Protein AF-A0A966WAR8-F1 (afdb_monomer)

Radius of gyration: 15.84 Å; Cα contacts (8 Å, |Δi|>4): 130; chains: 1; bounding box: 46×23×45 Å

Solvent-accessible surface area (backbone atoms only — not comparable to full-atom values): 7192 Å² total; per-residue (Å²): 129,82,62,33,67,70,41,50,62,55,44,50,51,51,51,52,55,52,49,56,50,52,55,50,28,52,52,43,39,53,77,75,60,28,50,90,75,38,48,68,60,43,52,50,50,52,50,48,51,49,40,46,53,52,29,58,65,28,50,70,51,12,76,73,40,61,62,30,10,43,50,26,42,27,45,40,23,47,37,52,50,55,44,42,62,66,27,64,99,35,27,80,79,39,72,45,58,57,74,78,52,55,90,45,45,69,57,28,54,59,36,61,27,66,70,51,50,54,53,51,76,78,44,86,56,85,81,90,72,91,121

Structure (mmCIF, N/CA/C/O backbone):
data_AF-A0A966WAR8-F1
#
_entry.id   AF-A0A966WAR8-F1
#
loop_
_atom_site.group_PDB
_atom_site.id
_atom_site.type_symbol
_atom_site.label_atom_id
_atom_site.label_alt_id
_atom_site.label_comp_id
_atom_site.label_asym_id
_atom_site.label_entity_id
_atom_site.label_seq_id
_atom_site.pdbx_PDB_ins_code
_atom_site.Cartn_x
_atom_site.Cartn_y
_atom_site.Cartn_z
_atom_site.occupancy
_atom_site.B_iso_or_equiv
_atom_site.auth_seq_id
_atom_site.auth_comp_id
_atom_site.auth_asym_id
_atom_site.auth_atom_id
_atom_site.pdbx_PDB_model_num
ATOM 1 N N . MET A 1 1 ? 6.442 -5.092 -22.777 1.00 53.28 1 MET A N 1
ATOM 2 C CA . MET A 1 1 ? 6.604 -4.868 -21.326 1.00 53.28 1 MET A CA 1
ATOM 3 C C . MET A 1 1 ? 6.046 -3.491 -21.021 1.00 53.28 1 MET A C 1
ATOM 5 O O . MET A 1 1 ? 6.181 -2.630 -21.886 1.00 53.28 1 MET A O 1
ATOM 9 N N . ALA A 1 2 ? 5.357 -3.316 -19.891 1.00 62.03 2 ALA A N 1
ATOM 10 C CA . ALA A 1 2 ? 4.869 -2.006 -19.458 1.00 62.03 2 ALA A CA 1
ATOM 11 C C . ALA A 1 2 ? 6.034 -1.000 -19.402 1.00 62.03 2 ALA A C 1
ATOM 13 O O . ALA A 1 2 ? 7.169 -1.389 -19.116 1.00 62.03 2 ALA A O 1
ATOM 14 N N . ASP A 1 3 ? 5.775 0.260 -19.747 1.00 81.19 3 ASP A N 1
ATOM 15 C CA . ASP A 1 3 ? 6.790 1.314 -19.719 1.00 81.19 3 ASP A CA 1
ATOM 16 C C . ASP A 1 3 ? 6.873 1.865 -18.293 1.00 81.19 3 ASP A C 1
ATOM 18 O O . ASP A 1 3 ? 6.260 2.877 -17.958 1.00 81.19 3 ASP A O 1
ATOM 22 N N . SER A 1 4 ? 7.598 1.150 -17.432 1.00 77.56 4 SER A N 1
ATOM 23 C CA . SER A 1 4 ? 7.645 1.416 -15.992 1.00 77.56 4 SER A CA 1
ATOM 24 C C . SER A 1 4 ? 8.138 2.815 -15.638 1.00 77.56 4 SER A C 1
ATOM 26 O O . SER A 1 4 ? 7.701 3.377 -14.638 1.00 77.56 4 SER A O 1
ATOM 28 N N . ALA A 1 5 ? 8.963 3.430 -16.487 1.00 80.25 5 ALA A N 1
ATOM 29 C CA . ALA A 1 5 ? 9.361 4.825 -16.324 1.00 80.25 5 ALA A CA 1
ATOM 30 C C . ALA A 1 5 ? 8.173 5.794 -16.474 1.00 80.25 5 ALA A C 1
ATOM 32 O O . ALA A 1 5 ? 8.099 6.788 -15.753 1.00 80.25 5 ALA A O 1
ATOM 33 N N . LYS A 1 6 ? 7.222 5.503 -17.373 1.00 87.00 6 LYS A N 1
ATOM 34 C CA . LYS A 1 6 ? 5.973 6.275 -17.509 1.00 87.00 6 LYS A CA 1
ATOM 35 C C . LYS A 1 6 ? 4.972 5.961 -16.401 1.00 87.00 6 LYS A C 1
ATOM 37 O O . LYS A 1 6 ? 4.178 6.826 -16.039 1.00 87.00 6 LYS A O 1
ATOM 42 N N . ASP A 1 7 ? 5.040 4.761 -15.836 1.00 94.81 7 ASP A N 1
ATOM 43 C CA . ASP A 1 7 ? 4.112 4.321 -14.797 1.00 94.81 7 ASP A CA 1
ATOM 44 C C . ASP A 1 7 ? 4.488 4.799 -13.387 1.00 94.81 7 ASP A C 1
ATOM 46 O O . ASP A 1 7 ? 3.676 4.656 -12.476 1.00 94.81 7 ASP A O 1
ATOM 50 N N . LEU A 1 8 ? 5.646 5.445 -13.186 1.00 96.88 8 LEU A N 1
ATOM 51 C CA . LEU A 1 8 ? 6.004 6.064 -11.898 1.00 96.88 8 LEU A CA 1
ATOM 52 C C . LEU A 1 8 ? 4.998 7.136 -11.454 1.00 96.88 8 LEU A C 1
ATOM 54 O O . LEU A 1 8 ? 4.723 7.268 -10.262 1.00 96.88 8 LEU A O 1
ATOM 58 N N . THR A 1 9 ? 4.398 7.873 -12.393 1.00 96.75 9 THR A N 1
ATOM 59 C CA . THR A 1 9 ? 3.309 8.808 -12.071 1.00 96.75 9 THR A CA 1
ATOM 60 C C . THR A 1 9 ? 2.065 8.061 -11.592 1.00 96.75 9 THR A C 1
ATOM 62 O O . THR A 1 9 ? 1.450 8.456 -10.605 1.00 96.75 9 THR A O 1
ATOM 65 N N . THR A 1 10 ? 1.717 6.943 -12.234 1.00 97.62 10 THR A N 1
ATOM 66 C CA . THR A 1 10 ? 0.619 6.076 -11.785 1.00 97.62 10 THR A CA 1
ATOM 67 C C . THR A 1 10 ? 0.911 5.499 -10.401 1.00 97.62 10 THR A C 1
ATOM 69 O O . THR A 1 10 ? 0.043 5.517 -9.536 1.00 97.62 10 THR A O 1
ATOM 72 N N . ALA A 1 11 ? 2.144 5.057 -10.155 1.00 98.38 11 ALA A N 1
ATOM 73 C CA . ALA A 1 11 ? 2.587 4.546 -8.865 1.00 98.38 11 ALA A CA 1
ATOM 74 C C . ALA A 1 11 ? 2.454 5.596 -7.745 1.00 98.38 11 ALA A C 1
ATOM 76 O O . ALA A 1 11 ? 1.971 5.282 -6.656 1.00 98.38 11 ALA A O 1
ATOM 77 N N . ALA A 1 12 ? 2.815 6.854 -8.021 1.00 98.38 12 ALA A N 1
ATOM 78 C CA . ALA A 1 12 ? 2.612 7.963 -7.091 1.00 98.38 12 ALA A CA 1
ATOM 79 C C . ALA A 1 12 ? 1.121 8.181 -6.772 1.00 98.38 12 ALA A C 1
ATOM 81 O O . ALA A 1 12 ? 0.760 8.291 -5.601 1.00 98.38 12 ALA A O 1
ATOM 82 N N . ASN A 1 13 ? 0.247 8.142 -7.784 1.00 98.38 13 ASN A N 1
ATOM 83 C CA . ASN A 1 13 ? -1.203 8.260 -7.586 1.00 98.38 13 ASN A CA 1
ATOM 84 C C . ASN A 1 13 ? -1.768 7.107 -6.734 1.00 98.38 13 ASN A C 1
ATOM 86 O O . ASN A 1 13 ? -2.606 7.335 -5.863 1.00 98.38 13 ASN A O 1
ATOM 90 N N . VAL A 1 14 ? -1.284 5.875 -6.939 1.00 98.81 14 VAL A N 1
ATOM 91 C CA . VAL A 1 14 ? -1.652 4.708 -6.116 1.00 98.81 14 VAL A CA 1
ATOM 92 C C . VAL A 1 14 ? -1.268 4.940 -4.651 1.00 98.81 14 VAL A C 1
ATOM 94 O O . VAL A 1 14 ? -2.080 4.713 -3.754 1.00 98.81 14 VAL A O 1
ATOM 97 N N . ILE A 1 15 ? -0.052 5.434 -4.393 1.00 98.81 15 ILE A N 1
ATOM 98 C CA . ILE A 1 15 ? 0.414 5.772 -3.039 1.00 98.81 15 ILE A CA 1
ATOM 99 C C . ILE A 1 15 ? -0.484 6.840 -2.398 1.00 98.81 15 ILE A C 1
ATOM 101 O O . ILE A 1 15 ? -0.853 6.721 -1.230 1.00 98.81 15 ILE A O 1
ATOM 105 N N . GLU A 1 16 ? -0.857 7.889 -3.128 1.00 98.75 16 G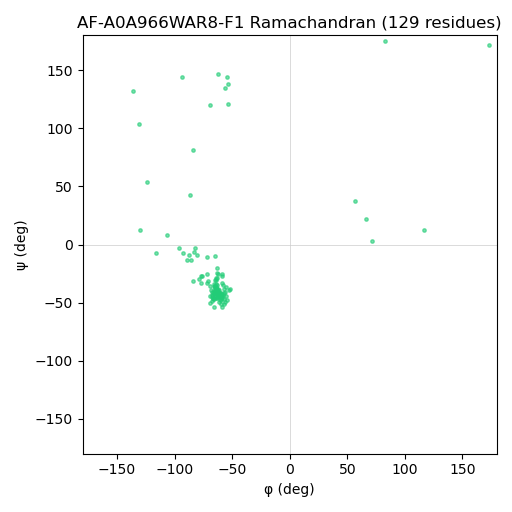LU A N 1
ATOM 106 C CA . GLU A 1 16 ? -1.754 8.927 -2.605 1.00 98.75 16 GLU A CA 1
ATOM 107 C C . GLU A 1 16 ? -3.141 8.369 -2.266 1.00 98.75 16 GLU A C 1
ATOM 109 O O . GLU A 1 16 ? -3.658 8.612 -1.170 1.00 98.75 16 GLU A O 1
ATOM 114 N N . GLY A 1 17 ? -3.707 7.563 -3.167 1.00 98.75 17 GLY A N 1
ATOM 115 C CA . GLY A 1 17 ? -4.994 6.906 -2.975 1.00 98.75 17 GLY A CA 1
ATOM 116 C C . GLY A 1 17 ? -5.005 6.001 -1.745 1.00 98.75 17 GLY A C 1
ATOM 117 O O . GLY A 1 17 ? -5.824 6.197 -0.844 1.00 98.75 17 GLY A O 1
ATOM 118 N N . VAL A 1 18 ? -4.052 5.067 -1.642 1.00 98.81 18 VAL A N 1
ATOM 119 C CA . VAL A 1 18 ? -3.935 4.171 -0.477 1.00 98.81 18 VAL A CA 1
ATOM 120 C C . VAL A 1 18 ? -3.647 4.950 0.808 1.00 98.81 18 VAL A C 1
ATOM 122 O O . VAL A 1 18 ? -4.236 4.656 1.850 1.00 98.81 18 VAL A O 1
ATOM 125 N N . GLY A 1 19 ? -2.813 5.991 0.748 1.00 98.81 19 GLY A N 1
ATOM 126 C CA . GLY A 1 19 ? -2.554 6.872 1.886 1.00 98.81 19 GLY A CA 1
ATOM 127 C C . GLY A 1 19 ? -3.832 7.509 2.435 1.00 98.81 19 GLY A C 1
ATOM 128 O O . GLY A 1 19 ? -4.054 7.519 3.648 1.00 98.81 19 GLY A O 1
ATOM 129 N N . ALA A 1 20 ? -4.735 7.958 1.559 1.00 98.81 20 ALA A N 1
ATOM 130 C CA . ALA A 1 20 ? -6.031 8.486 1.975 1.00 98.81 20 ALA A CA 1
ATOM 131 C C . ALA A 1 20 ? -6.918 7.423 2.653 1.00 98.81 20 ALA A C 1
ATOM 133 O O . ALA A 1 20 ? -7.663 7.756 3.581 1.00 98.81 20 ALA A O 1
ATOM 134 N N . LEU A 1 21 ? -6.847 6.154 2.229 1.00 98.81 21 LEU A N 1
ATOM 135 C CA . LEU A 1 21 ? -7.546 5.039 2.885 1.00 98.81 21 LEU A CA 1
ATOM 136 C C . LEU A 1 21 ? -6.982 4.782 4.294 1.00 98.81 21 LEU A C 1
ATOM 138 O O . LEU A 1 21 ? -7.745 4.701 5.259 1.00 98.81 21 LEU A O 1
ATOM 142 N N . LEU A 1 22 ? -5.654 4.729 4.435 1.00 98.75 22 LEU A N 1
ATOM 143 C CA . LEU A 1 22 ? -4.974 4.491 5.716 1.00 98.75 22 LEU A CA 1
ATOM 144 C C . LEU A 1 22 ? -5.203 5.624 6.725 1.00 98.75 22 LEU A C 1
ATOM 146 O O . LEU A 1 22 ? -5.407 5.365 7.915 1.00 98.75 22 LEU A O 1
ATOM 150 N N . VAL A 1 23 ? -5.271 6.877 6.266 1.00 98.75 23 VAL A N 1
ATOM 151 C CA . VAL A 1 23 ? -5.665 8.015 7.113 1.00 98.75 23 VAL A CA 1
ATOM 152 C C . VAL A 1 23 ? -7.092 7.841 7.640 1.00 98.75 23 VAL A C 1
ATOM 154 O O . VAL A 1 23 ? -7.343 8.101 8.820 1.00 98.75 23 VAL A O 1
ATOM 157 N N . ARG A 1 24 ? -8.040 7.385 6.808 1.00 98.56 24 ARG A N 1
ATOM 158 C CA . ARG A 1 24 ? -9.413 7.112 7.269 1.00 98.56 24 ARG A CA 1
ATOM 159 C C . ARG A 1 24 ? -9.458 5.969 8.278 1.00 98.56 24 ARG A C 1
ATOM 161 O O . ARG A 1 24 ? -10.080 6.126 9.326 1.00 98.56 24 ARG A O 1
ATOM 168 N N . ALA A 1 25 ? -8.758 4.870 8.013 1.00 98.56 25 ALA A N 1
ATOM 169 C CA . ALA A 1 25 ? -8.700 3.735 8.930 1.00 98.56 25 ALA A CA 1
ATOM 170 C C . ALA A 1 25 ? -8.037 4.098 10.277 1.00 98.56 25 ALA A C 1
ATOM 172 O O . ALA A 1 25 ? -8.489 3.666 11.336 1.00 98.56 25 ALA A O 1
ATOM 173 N N . THR A 1 26 ? -7.037 4.984 10.270 1.00 98.62 26 THR A N 1
ATOM 174 C CA . THR A 1 26 ? -6.424 5.522 11.498 1.00 98.62 26 THR A CA 1
ATOM 175 C C . THR A 1 26 ? -7.414 6.355 12.321 1.00 98.62 26 THR A C 1
ATOM 177 O O . THR A 1 26 ? -7.477 6.217 13.543 1.00 98.62 26 THR A O 1
ATOM 180 N N . LYS A 1 27 ? -8.242 7.187 11.672 1.00 98.44 27 LYS A N 1
ATOM 181 C CA . LYS A 1 27 ? -9.320 7.924 12.360 1.00 98.44 27 LYS A CA 1
ATOM 182 C C . LYS A 1 27 ? -10.343 6.966 12.968 1.00 98.44 27 LYS A C 1
ATOM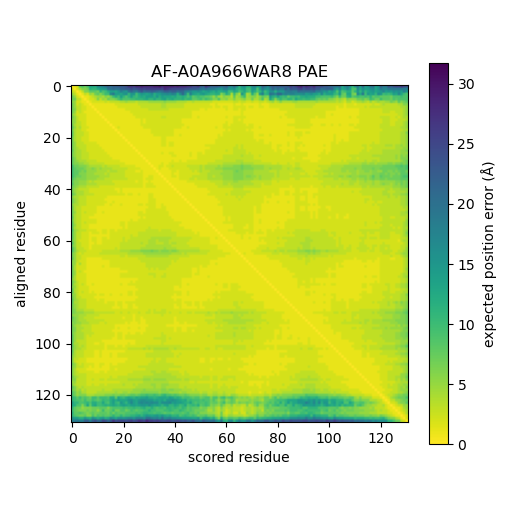 184 O O . LYS A 1 27 ? -10.698 7.112 14.135 1.00 98.44 27 LYS A O 1
ATOM 189 N N . ARG A 1 28 ? -10.736 5.933 12.217 1.00 97.75 28 ARG A N 1
ATOM 190 C CA . ARG A 1 28 ? -11.635 4.877 12.696 1.00 97.75 28 ARG A CA 1
ATOM 191 C C . ARG A 1 28 ? -11.075 4.158 13.927 1.00 97.75 28 ARG A C 1
ATOM 193 O O . ARG A 1 28 ? -11.816 3.937 14.886 1.00 97.75 28 ARG A O 1
ATOM 200 N N . LEU A 1 29 ? -9.779 3.833 13.941 1.00 98.38 29 LEU A N 1
ATOM 201 C CA . LEU A 1 29 ? -9.111 3.256 15.112 1.00 98.38 29 LEU A CA 1
ATOM 202 C C . LEU A 1 29 ? -9.282 4.159 16.343 1.00 98.38 29 LEU A C 1
ATOM 204 O O . LEU A 1 29 ? -9.721 3.681 17.390 1.00 98.38 29 LEU A O 1
ATOM 208 N N . ALA A 1 30 ? -9.002 5.458 16.209 1.00 98.12 30 ALA A N 1
ATOM 209 C CA . ALA A 1 30 ? -9.154 6.417 17.302 1.00 98.12 30 ALA A CA 1
ATOM 210 C C . ALA A 1 30 ? -10.606 6.487 17.816 1.00 98.12 30 ALA A C 1
ATOM 212 O O . ALA A 1 30 ? -10.842 6.362 19.017 1.00 98.12 30 ALA A O 1
ATOM 213 N N . GLU A 1 31 ? -11.586 6.594 16.916 1.00 97.38 31 GLU A N 1
ATOM 214 C CA . GLU A 1 31 ? -13.019 6.651 17.251 1.00 97.38 31 GLU A CA 1
ATOM 215 C C . GLU A 1 31 ? -13.540 5.365 17.911 1.00 97.38 31 GLU A C 1
ATOM 217 O O . GLU A 1 31 ? -14.458 5.397 18.728 1.00 97.38 31 GLU A O 1
ATOM 222 N N . SER A 1 32 ? -12.959 4.214 17.568 1.00 95.94 32 SER A N 1
ATOM 223 C CA . SER A 1 32 ? -13.404 2.903 18.058 1.00 95.94 32 SER A CA 1
ATOM 224 C C . SER A 1 32 ? -12.864 2.531 19.450 1.00 95.94 32 SER A C 1
ATOM 226 O O . SER A 1 32 ? -13.266 1.500 20.013 1.00 95.94 32 SER A O 1
ATOM 228 N N . GLY A 1 33 ? -12.013 3.382 20.032 1.00 96.44 33 GLY A N 1
ATOM 229 C CA . GLY A 1 33 ? -11.440 3.228 21.373 1.00 96.44 33 GLY A CA 1
ATOM 230 C C . GLY A 1 33 ? -9.920 3.071 21.412 1.00 96.44 33 GLY A C 1
ATOM 231 O O . GLY A 1 33 ? -9.397 2.710 22.461 1.00 96.44 33 GLY A O 1
ATOM 232 N N . GLY A 1 34 ? -9.225 3.339 20.303 1.00 97.44 34 GLY A N 1
ATOM 233 C CA . GLY A 1 34 ? -7.769 3.445 20.269 1.00 97.44 34 GLY A CA 1
ATOM 234 C C . GLY A 1 34 ? -7.009 2.114 20.163 1.00 97.44 34 GLY A C 1
ATOM 235 O O . GLY A 1 34 ? -7.610 1.030 20.164 1.00 97.44 34 GLY A O 1
ATOM 236 N N . PRO A 1 35 ? -5.672 2.192 20.032 1.00 97.06 35 PRO A N 1
ATOM 237 C CA . PRO A 1 35 ? -4.804 1.038 19.803 1.00 97.06 35 PRO A CA 1
ATOM 238 C C . PRO A 1 35 ? -4.799 0.032 20.957 1.00 97.06 35 PRO A C 1
ATOM 240 O O . PRO A 1 35 ? -4.645 -1.159 20.713 1.00 97.06 35 PRO A O 1
ATOM 243 N N . GLU A 1 36 ? -5.035 0.463 22.193 1.00 97.19 36 GLU A N 1
ATOM 244 C CA . GLU A 1 36 ? -5.090 -0.414 23.366 1.00 97.19 36 GLU A CA 1
ATOM 245 C C . GLU A 1 36 ? -6.281 -1.375 23.296 1.00 97.19 36 GLU A C 1
ATOM 247 O O . GLU A 1 36 ? -6.183 -2.529 23.709 1.00 97.19 36 GLU A O 1
ATOM 252 N N . LYS A 1 37 ? -7.410 -0.914 22.744 1.00 97.19 37 LYS A N 1
ATOM 253 C CA . LYS A 1 37 ? -8.617 -1.729 22.565 1.00 97.19 37 LYS A CA 1
ATOM 254 C C . LYS A 1 37 ? -8.565 -2.571 21.291 1.00 97.19 37 LYS A C 1
ATOM 256 O O . LYS A 1 37 ? -9.123 -3.665 21.261 1.00 97.19 37 LYS A O 1
ATOM 261 N N . HIS A 1 38 ? -7.901 -2.071 20.249 1.00 97.56 38 HIS A N 1
ATOM 262 C CA . HIS A 1 38 ? -7.850 -2.691 18.921 1.00 97.56 38 HIS A CA 1
ATOM 263 C C . HIS A 1 38 ? -6.411 -2.936 18.461 1.00 97.56 38 HIS A C 1
ATOM 265 O O . HIS A 1 38 ? -6.012 -2.526 17.372 1.00 97.56 38 HIS A O 1
ATOM 271 N N . GLN A 1 39 ? -5.623 -3.625 19.287 1.00 97.44 39 GLN A N 1
ATOM 272 C CA . GLN A 1 39 ? -4.181 -3.793 19.071 1.00 97.44 39 GLN A CA 1
ATOM 273 C C . GLN A 1 39 ? -3.833 -4.440 17.723 1.00 97.44 39 GLN A C 1
ATOM 275 O O . GLN A 1 39 ? -2.875 -4.027 17.074 1.00 97.44 39 GLN A O 1
ATOM 280 N N . VAL A 1 40 ? -4.623 -5.420 17.272 1.00 97.31 40 VAL A N 1
ATOM 281 C CA . VAL A 1 40 ? -4.412 -6.075 15.969 1.00 97.31 40 VAL A CA 1
ATOM 282 C C . VAL A 1 40 ? -4.593 -5.080 14.821 1.00 97.31 40 VAL A C 1
ATOM 284 O O . VAL A 1 40 ? -3.731 -4.998 13.951 1.00 97.31 40 VAL A O 1
ATOM 287 N N . LEU A 1 41 ? -5.663 -4.273 14.848 1.00 98.06 41 LEU A N 1
ATOM 288 C CA . LEU A 1 41 ? -5.895 -3.226 13.847 1.00 98.06 41 LEU A CA 1
ATOM 289 C C . LEU A 1 41 ? -4.777 -2.178 13.880 1.00 98.06 41 LEU A C 1
ATOM 291 O O . LEU A 1 41 ? -4.291 -1.770 12.832 1.00 98.06 41 LEU A O 1
ATOM 295 N N . ALA A 1 42 ? -4.348 -1.760 15.072 1.00 98.44 42 ALA A N 1
ATOM 296 C CA . ALA A 1 42 ? -3.263 -0.796 15.222 1.00 98.44 42 ALA A CA 1
ATOM 297 C C . ALA A 1 42 ? -1.940 -1.310 14.633 1.00 98.44 42 ALA A C 1
ATOM 299 O O . ALA A 1 42 ? -1.244 -0.573 13.937 1.00 98.44 42 ALA A O 1
ATOM 300 N N . TYR A 1 43 ? -1.609 -2.580 14.875 1.00 98.31 43 TYR A N 1
ATOM 301 C CA . TYR A 1 43 ? -0.400 -3.199 14.341 1.00 98.31 43 TYR A CA 1
ATOM 302 C C . TYR A 1 43 ? -0.464 -3.347 12.821 1.00 98.31 43 TYR A C 1
ATOM 304 O O . TYR A 1 43 ? 0.504 -3.024 12.132 1.00 98.31 43 TYR A O 1
ATOM 312 N N . ASP A 1 44 ? -1.609 -3.774 12.290 1.00 98.44 44 ASP A N 1
ATOM 313 C CA . ASP A 1 44 ? -1.807 -3.868 10.849 1.00 98.44 44 ASP A CA 1
ATOM 314 C C . ASP A 1 44 ? -1.733 -2.492 10.170 1.00 98.44 44 ASP A C 1
ATOM 316 O O . A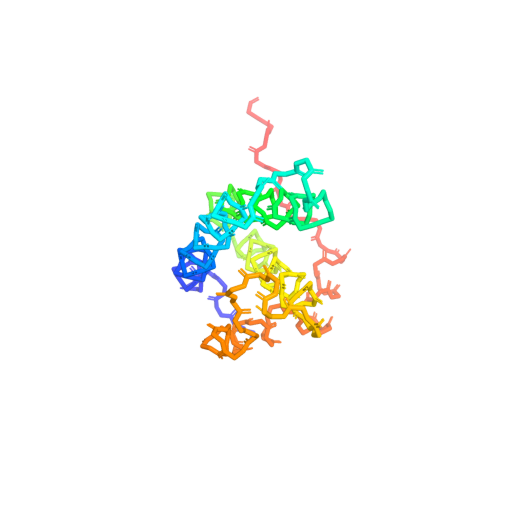SP A 1 44 ? -1.074 -2.359 9.142 1.00 98.44 44 ASP A O 1
ATOM 320 N N . LEU A 1 45 ? -2.330 -1.452 10.765 1.00 98.50 45 LEU A N 1
ATOM 321 C CA . LEU A 1 45 ? -2.225 -0.073 10.277 1.00 98.50 45 LEU A CA 1
ATOM 322 C C . LEU A 1 45 ? -0.781 0.417 10.251 1.00 98.50 45 LEU A C 1
ATOM 324 O O . LEU A 1 45 ? -0.370 1.053 9.280 1.00 98.50 45 LEU A O 1
ATOM 328 N N . ALA A 1 46 ? -0.006 0.109 11.292 1.00 98.56 46 ALA A N 1
ATOM 329 C CA . ALA A 1 46 ? 1.411 0.445 11.337 1.00 98.56 46 ALA A CA 1
ATOM 330 C C . ALA A 1 46 ? 2.190 -0.257 10.211 1.00 98.56 46 ALA A C 1
ATOM 332 O O . ALA A 1 46 ? 3.000 0.386 9.549 1.00 98.56 46 ALA A O 1
ATOM 333 N N . HIS A 1 47 ? 1.905 -1.536 9.940 1.00 98.50 47 HIS A N 1
ATOM 334 C CA . HIS A 1 47 ? 2.559 -2.290 8.864 1.00 98.50 47 HIS A CA 1
ATOM 335 C C . HIS A 1 47 ? 2.186 -1.769 7.479 1.00 98.50 47 HIS A C 1
ATOM 337 O O . HIS A 1 47 ? 3.076 -1.497 6.677 1.00 98.50 47 HIS A O 1
ATOM 343 N N . SER A 1 48 ? 0.897 -1.566 7.206 1.00 98.62 48 SER A N 1
ATOM 344 C CA . SER A 1 48 ? 0.455 -1.035 5.914 1.00 98.62 48 SER A CA 1
ATOM 345 C C . SER A 1 48 ? 0.961 0.391 5.680 1.00 98.62 48 SER A C 1
ATOM 347 O O . SER A 1 48 ? 1.368 0.718 4.569 1.00 98.62 48 SER A O 1
ATOM 349 N N . SER A 1 49 ? 1.026 1.225 6.724 1.00 98.69 49 SER A N 1
ATOM 350 C CA . SER A 1 49 ? 1.612 2.570 6.623 1.00 98.69 49 SER A CA 1
ATOM 351 C C . SER A 1 49 ? 3.126 2.524 6.399 1.00 98.69 49 SER A C 1
ATOM 353 O O . SER A 1 49 ? 3.651 3.294 5.602 1.00 98.69 49 SER A O 1
ATOM 355 N N . ALA A 1 50 ? 3.843 1.600 7.042 1.00 98.62 50 ALA A N 1
ATOM 356 C CA . ALA A 1 50 ? 5.272 1.414 6.799 1.00 98.62 50 ALA A CA 1
ATOM 357 C C . ALA A 1 50 ? 5.554 0.922 5.368 1.00 98.62 50 ALA A C 1
ATOM 359 O O . ALA A 1 50 ? 6.483 1.411 4.722 1.00 98.62 50 ALA A O 1
ATOM 360 N N . ALA A 1 51 ? 4.739 0.001 4.847 1.00 98.44 51 ALA A N 1
ATOM 361 C CA . ALA A 1 51 ? 4.820 -0.443 3.458 1.00 98.44 51 ALA A CA 1
ATOM 362 C C . ALA A 1 51 ? 4.545 0.711 2.477 1.00 98.44 51 ALA A C 1
ATOM 364 O O . ALA A 1 51 ? 5.290 0.875 1.510 1.00 98.44 51 ALA A O 1
ATOM 365 N N . LEU A 1 52 ? 3.539 1.553 2.756 1.00 98.75 52 LEU A N 1
ATOM 366 C CA . LEU A 1 52 ? 3.232 2.758 1.976 1.00 98.75 52 LEU A CA 1
ATOM 367 C C . LEU A 1 52 ? 4.433 3.707 1.893 1.00 98.75 52 LEU A C 1
ATOM 369 O O . LEU A 1 52 ? 4.823 4.117 0.802 1.00 98.75 52 LEU A O 1
ATOM 373 N N . GLU A 1 53 ? 5.031 4.044 3.034 1.00 98.44 53 GLU A N 1
ATOM 374 C CA . GLU A 1 53 ? 6.152 4.988 3.074 1.00 98.44 53 GLU A CA 1
ATOM 375 C C . GLU A 1 53 ? 7.435 4.391 2.480 1.00 98.44 53 GLU A C 1
ATOM 377 O O . GLU A 1 53 ? 8.204 5.095 1.823 1.00 98.44 53 GLU A O 1
ATOM 382 N N . THR A 1 54 ? 7.626 3.074 2.599 1.00 97.50 54 THR A N 1
ATOM 383 C CA . THR A 1 54 ? 8.698 2.362 1.887 1.00 97.50 54 THR A CA 1
ATOM 384 C C . THR A 1 54 ? 8.513 2.489 0.374 1.00 97.50 54 THR A C 1
ATOM 386 O O . THR A 1 54 ? 9.439 2.907 -0.322 1.00 97.50 54 THR A O 1
ATOM 389 N N . ALA A 1 55 ? 7.310 2.210 -0.137 1.00 97.88 55 ALA A N 1
ATOM 390 C CA . ALA A 1 55 ? 6.987 2.351 -1.555 1.00 97.88 55 ALA A CA 1
ATOM 391 C C . ALA A 1 55 ? 7.158 3.800 -2.044 1.00 97.88 55 ALA A C 1
ATOM 393 O O . ALA A 1 55 ? 7.741 4.027 -3.104 1.00 97.88 55 ALA A O 1
ATOM 394 N N . ARG A 1 56 ? 6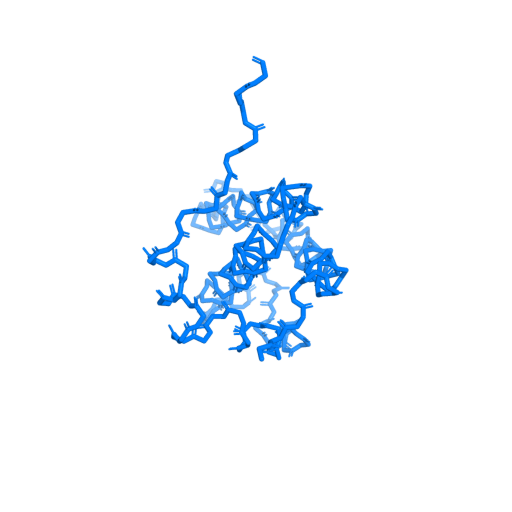.736 4.789 -1.243 1.00 98.06 56 ARG A N 1
ATOM 395 C CA . ARG A 1 56 ? 6.939 6.218 -1.526 1.00 98.06 56 ARG A CA 1
ATOM 396 C C . ARG A 1 56 ? 8.418 6.567 -1.672 1.00 98.06 56 ARG A C 1
ATOM 398 O O . ARG A 1 56 ? 8.788 7.238 -2.631 1.00 98.06 56 ARG A O 1
ATOM 405 N N . SER A 1 57 ? 9.262 6.088 -0.758 1.00 96.25 57 SER A N 1
ATOM 406 C CA . SER A 1 57 ? 10.707 6.357 -0.781 1.00 96.25 57 SER A CA 1
ATOM 407 C C . SER A 1 57 ? 11.416 5.790 -2.020 1.00 96.25 57 SER A C 1
ATOM 409 O O . SER A 1 57 ? 12.448 6.310 -2.440 1.00 96.25 57 SER A O 1
ATOM 411 N N . LEU A 1 58 ? 10.847 4.751 -2.642 1.00 96.06 58 LEU A N 1
ATOM 412 C CA . LEU A 1 58 ? 11.403 4.116 -3.836 1.00 96.06 58 LEU A CA 1
ATOM 413 C C . LEU A 1 58 ? 11.091 4.867 -5.134 1.00 96.06 58 LEU A C 1
ATOM 415 O O . LEU A 1 58 ? 11.682 4.529 -6.156 1.00 96.06 58 LEU A O 1
ATOM 419 N N . LEU A 1 59 ? 10.221 5.882 -5.136 1.00 96.88 59 LEU A N 1
ATOM 420 C CA . LEU A 1 59 ? 9.925 6.646 -6.356 1.00 96.88 59 LEU A CA 1
ATOM 421 C C . LEU A 1 59 ? 11.167 7.384 -6.881 1.00 96.88 59 LEU A C 1
ATOM 423 O O . LEU A 1 59 ? 11.464 7.313 -8.074 1.00 96.88 59 LEU A O 1
ATOM 427 N N . ASP A 1 60 ? 11.943 8.002 -5.987 1.00 95.38 60 ASP A N 1
ATOM 428 C CA . ASP A 1 60 ? 13.194 8.687 -6.342 1.00 95.38 60 ASP A CA 1
ATOM 429 C C . ASP A 1 60 ? 14.257 7.709 -6.853 1.00 95.38 60 ASP A C 1
ATOM 431 O O . ASP A 1 60 ? 15.054 8.037 -7.732 1.00 95.38 60 ASP A O 1
ATOM 435 N N . TYR A 1 61 ? 14.271 6.489 -6.310 1.00 94.94 61 TYR A N 1
ATOM 436 C CA . TYR A 1 61 ? 15.100 5.404 -6.827 1.00 94.94 61 TYR A CA 1
ATOM 437 C C . TYR A 1 61 ? 14.637 4.986 -8.225 1.00 94.94 61 TYR A C 1
ATOM 439 O O . TYR A 1 61 ? 15.453 4.895 -9.140 1.00 94.94 61 TYR A O 1
ATOM 447 N N . GLY A 1 62 ? 13.327 4.812 -8.407 1.00 95.69 62 GLY A N 1
ATOM 448 C CA . GLY A 1 62 ? 12.711 4.434 -9.672 1.00 95.69 62 GLY A CA 1
ATOM 449 C C . GLY A 1 62 ? 13.009 5.406 -10.808 1.00 95.69 62 GLY A C 1
ATOM 450 O O . GLY A 1 62 ? 13.237 4.981 -11.937 1.00 95.69 62 GLY A O 1
ATOM 451 N N . ALA A 1 63 ? 13.111 6.701 -10.511 1.00 95.12 63 ALA A N 1
ATOM 452 C CA . ALA A 1 63 ? 13.458 7.728 -11.492 1.00 95.12 63 ALA A CA 1
ATOM 453 C C . ALA A 1 63 ? 14.885 7.598 -12.073 1.00 95.12 63 ALA A C 1
ATOM 455 O O . ALA A 1 63 ? 15.217 8.295 -13.032 1.00 95.12 63 ALA A O 1
ATOM 456 N N . LYS A 1 64 ? 15.739 6.722 -11.520 1.00 94.00 64 LYS A N 1
ATOM 457 C CA . LYS A 1 64 ? 17.141 6.564 -11.943 1.00 94.00 64 LYS A CA 1
ATOM 458 C C . LYS A 1 64 ? 17.343 5.601 -13.117 1.00 94.00 64 LYS A C 1
ATOM 460 O O . LYS A 1 64 ? 18.416 5.626 -13.718 1.00 94.00 64 LYS A O 1
ATOM 465 N N . GLY A 1 65 ? 16.344 4.794 -13.479 1.00 93.69 65 GLY A N 1
ATOM 466 C CA . GLY A 1 65 ? 16.457 3.860 -14.600 1.00 93.69 65 GLY A CA 1
ATOM 467 C C . GLY A 1 65 ? 15.265 2.914 -14.747 1.00 93.69 65 GLY A C 1
ATOM 468 O O . GLY A 1 65 ? 14.365 2.877 -13.916 1.00 93.69 65 GLY A O 1
ATOM 469 N N . GLY A 1 66 ? 15.228 2.152 -15.844 1.00 93.00 66 GLY A N 1
ATOM 470 C CA . GLY A 1 66 ? 14.086 1.283 -16.158 1.00 93.00 66 GLY A CA 1
ATOM 471 C C . GLY A 1 66 ? 13.939 0.076 -15.223 1.00 93.00 66 GLY A C 1
ATOM 472 O O . GLY A 1 66 ? 12.820 -0.310 -14.881 1.00 93.00 66 GLY A O 1
ATOM 473 N N . VAL A 1 67 ? 15.051 -0.517 -14.772 1.00 93.56 67 VAL A N 1
ATOM 474 C CA . VAL A 1 67 ? 15.010 -1.624 -13.797 1.00 93.56 67 VAL A CA 1
ATOM 475 C C . VAL A 1 67 ? 14.550 -1.092 -12.445 1.00 93.56 67 VAL A C 1
ATOM 477 O O . VAL A 1 67 ? 13.659 -1.666 -11.828 1.00 93.56 67 VAL A O 1
ATOM 480 N N . GLU A 1 68 ? 15.093 0.046 -12.026 1.00 95.19 68 GLU A N 1
ATOM 481 C CA . GLU A 1 68 ? 14.732 0.744 -10.800 1.00 95.19 68 GLU A CA 1
ATOM 482 C C . GLU A 1 68 ? 13.252 1.136 -10.798 1.00 95.19 68 GLU A C 1
ATOM 484 O O . GLU A 1 68 ? 12.561 0.902 -9.807 1.00 95.19 68 GLU A O 1
ATOM 489 N N . ALA A 1 69 ? 12.735 1.664 -11.913 1.00 96.75 69 ALA A N 1
ATOM 490 C CA . ALA A 1 69 ? 11.319 1.990 -12.065 1.00 96.75 69 ALA A CA 1
ATOM 491 C C . ALA A 1 69 ? 10.430 0.748 -11.931 1.00 96.75 69 ALA A C 1
ATOM 493 O O . ALA A 1 69 ? 9.379 0.793 -11.293 1.00 96.75 69 ALA A O 1
ATOM 494 N N . THR A 1 70 ? 10.874 -0.382 -12.486 1.00 96.38 70 THR A N 1
ATOM 495 C CA . THR A 1 70 ? 10.159 -1.662 -12.386 1.00 96.38 70 THR A CA 1
ATOM 496 C C . THR A 1 70 ? 10.155 -2.182 -10.947 1.00 96.38 70 THR A C 1
ATOM 498 O O . THR A 1 70 ? 9.114 -2.630 -10.471 1.00 96.38 70 THR A O 1
ATOM 501 N N . ILE A 1 71 ? 11.278 -2.059 -10.227 1.00 95.75 71 ILE A N 1
ATOM 502 C CA . ILE A 1 71 ? 11.369 -2.368 -8.792 1.00 95.75 71 ILE A CA 1
ATOM 503 C C . ILE A 1 71 ? 10.401 -1.480 -8.004 1.00 95.75 71 ILE A C 1
ATOM 505 O O . ILE A 1 71 ? 9.583 -1.998 -7.250 1.00 95.75 71 ILE A O 1
ATOM 509 N N . ALA A 1 72 ? 10.444 -0.161 -8.204 1.00 97.50 72 ALA A N 1
ATOM 510 C CA . ALA A 1 72 ? 9.569 0.776 -7.504 1.00 97.50 72 ALA A CA 1
ATOM 511 C C . ALA A 1 72 ? 8.082 0.451 -7.736 1.00 97.50 72 ALA A C 1
ATOM 513 O O . ALA A 1 72 ? 7.316 0.347 -6.777 1.00 97.50 72 ALA A O 1
ATOM 514 N N . CYS A 1 73 ? 7.679 0.201 -8.986 1.00 98.25 73 CYS A N 1
ATOM 515 C CA . CYS A 1 73 ? 6.300 -0.168 -9.306 1.00 98.25 73 CYS A CA 1
ATOM 516 C C . CYS A 1 73 ? 5.892 -1.522 -8.695 1.00 98.25 73 CYS A C 1
ATOM 518 O O . CYS A 1 73 ? 4.773 -1.648 -8.196 1.00 98.25 73 CYS A O 1
ATOM 520 N N . ALA A 1 74 ? 6.791 -2.512 -8.663 1.00 97.44 74 ALA A N 1
ATOM 521 C CA . ALA A 1 74 ? 6.540 -3.797 -8.007 1.00 97.44 74 ALA A CA 1
ATOM 522 C C . ALA A 1 74 ? 6.315 -3.644 -6.494 1.00 97.44 74 ALA A C 1
ATOM 524 O O . ALA A 1 74 ? 5.372 -4.225 -5.960 1.00 97.44 74 ALA A O 1
ATOM 525 N N . PHE A 1 75 ? 7.108 -2.812 -5.811 1.00 97.69 75 PHE A N 1
ATOM 526 C CA . PHE A 1 75 ? 6.911 -2.512 -4.386 1.00 97.69 75 PHE A CA 1
ATOM 527 C C . PHE A 1 75 ? 5.583 -1.797 -4.112 1.00 97.69 75 PHE A C 1
ATOM 529 O O . PHE A 1 75 ? 4.912 -2.097 -3.126 1.00 97.69 75 PHE A O 1
ATOM 536 N N . VAL A 1 76 ? 5.170 -0.879 -4.989 1.00 98.75 76 VAL A N 1
ATOM 537 C CA . VAL A 1 76 ? 3.870 -0.197 -4.876 1.00 98.75 76 VAL A CA 1
ATOM 538 C C . VAL A 1 76 ? 2.724 -1.194 -5.052 1.00 98.75 76 VAL A C 1
ATOM 540 O O . VAL A 1 76 ? 1.783 -1.197 -4.262 1.00 98.75 76 VAL A O 1
ATOM 543 N N . ALA A 1 77 ? 2.815 -2.083 -6.040 1.00 98.62 77 ALA A N 1
ATOM 544 C CA . ALA A 1 77 ? 1.815 -3.121 -6.264 1.00 98.62 77 ALA A CA 1
ATOM 545 C C . ALA A 1 77 ? 1.748 -4.140 -5.112 1.00 98.62 77 ALA A C 1
ATOM 547 O O . ALA A 1 77 ? 0.660 -4.586 -4.742 1.00 98.62 77 ALA A O 1
ATOM 548 N N . ASP A 1 78 ? 2.892 -4.483 -4.516 1.00 98.50 78 ASP A N 1
ATOM 549 C CA . ASP A 1 78 ? 2.962 -5.344 -3.335 1.00 98.50 78 ASP A CA 1
ATOM 550 C C . ASP A 1 78 ? 2.330 -4.703 -2.102 1.00 98.50 78 ASP A C 1
ATOM 552 O O . ASP A 1 78 ? 1.530 -5.348 -1.426 1.00 98.50 78 ASP A O 1
ATOM 556 N N . MET A 1 79 ? 2.579 -3.411 -1.883 1.00 98.75 79 MET A N 1
ATOM 557 C CA . MET A 1 79 ? 1.948 -2.632 -0.820 1.00 98.75 79 MET A CA 1
ATOM 558 C C . MET A 1 79 ? 0.417 -2.616 -0.942 1.00 98.75 79 MET A C 1
ATOM 560 O O . MET A 1 79 ? -0.277 -2.852 0.050 1.00 98.75 79 MET A O 1
ATOM 564 N N . VAL A 1 80 ? -0.124 -2.412 -2.151 1.00 98.81 80 VAL A N 1
ATOM 565 C CA . VAL A 1 80 ? -1.580 -2.464 -2.378 1.00 98.81 80 VAL A CA 1
ATOM 566 C C . VAL A 1 80 ? -2.129 -3.851 -2.057 1.00 98.81 80 VAL A C 1
ATOM 568 O O . VAL A 1 80 ? -3.154 -3.966 -1.386 1.00 98.81 80 VAL A O 1
ATOM 571 N N . HIS A 1 81 ? -1.460 -4.912 -2.514 1.00 98.62 81 HIS A N 1
ATOM 572 C CA . HIS A 1 8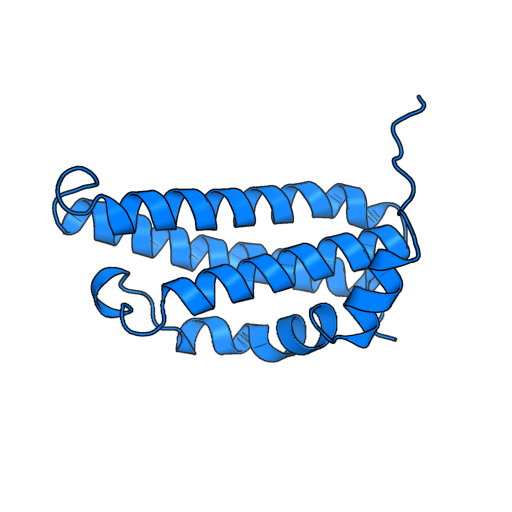1 ? -1.930 -6.267 -2.263 1.00 98.62 81 HIS A CA 1
ATOM 573 C C . HIS A 1 81 ? -1.848 -6.657 -0.782 1.00 98.62 81 HIS A C 1
ATOM 575 O O . HIS A 1 81 ? -2.806 -7.230 -0.267 1.00 98.62 81 HIS A O 1
ATOM 581 N N . ASP A 1 82 ? -0.742 -6.374 -0.083 1.00 98.38 82 ASP A N 1
ATOM 582 C CA . ASP A 1 82 ? -0.641 -6.607 1.366 1.00 98.38 82 ASP A CA 1
ATOM 583 C C . ASP A 1 82 ? -1.798 -5.911 2.091 1.00 98.38 82 ASP A C 1
ATOM 585 O O . ASP A 1 82 ? -2.537 -6.559 2.837 1.00 98.38 82 ASP A O 1
ATOM 589 N N . PHE A 1 83 ? -2.052 -4.636 1.776 1.00 98.62 83 PHE A N 1
ATOM 590 C CA . PHE A 1 83 ? -3.171 -3.906 2.360 1.00 98.62 83 PHE A CA 1
ATOM 591 C C . PHE A 1 83 ? -4.525 -4.561 2.040 1.00 98.62 83 PHE A C 1
ATOM 593 O O . PHE A 1 83 ? -5.302 -4.828 2.959 1.00 98.62 83 PHE A O 1
ATOM 600 N N . ALA A 1 84 ? -4.784 -4.916 0.777 1.00 98.44 84 ALA A N 1
ATOM 601 C CA . ALA A 1 84 ? -6.008 -5.606 0.372 1.00 98.44 84 ALA A CA 1
ATOM 602 C C . ALA A 1 84 ? -6.229 -6.904 1.165 1.00 98.44 84 ALA A C 1
ATOM 604 O O . ALA A 1 84 ? -7.327 -7.138 1.670 1.00 98.44 84 ALA A O 1
ATOM 605 N N . THR A 1 85 ? -5.189 -7.725 1.349 1.00 98.06 85 THR A N 1
ATOM 606 C CA . THR A 1 85 ? -5.312 -8.986 2.099 1.00 98.06 85 THR A CA 1
ATOM 607 C C . THR A 1 85 ? -5.639 -8.779 3.574 1.00 98.06 85 THR A C 1
ATOM 609 O O . THR A 1 85 ? -6.362 -9.585 4.158 1.00 98.06 85 THR A O 1
ATOM 612 N N . ARG A 1 86 ? -5.185 -7.673 4.177 1.00 98.06 86 ARG A N 1
ATOM 613 C CA . ARG A 1 86 ? -5.524 -7.326 5.562 1.00 98.06 86 ARG A CA 1
ATOM 614 C C . ARG A 1 86 ? -6.978 -6.875 5.715 1.00 98.06 86 ARG A C 1
ATOM 616 O O . ARG A 1 86 ? -7.522 -7.029 6.812 1.00 98.06 86 ARG A O 1
ATOM 623 N N . LEU A 1 87 ? -7.599 -6.352 4.659 1.00 98.44 87 LEU A N 1
ATOM 624 C CA . LEU A 1 87 ? -9.003 -5.929 4.656 1.00 98.44 87 LEU A CA 1
ATOM 625 C C . LEU A 1 87 ? -9.985 -7.102 4.521 1.00 98.44 87 LEU A C 1
ATOM 627 O O . LEU A 1 87 ? -11.096 -7.016 5.047 1.00 98.44 87 LEU A O 1
ATOM 631 N N . ILE A 1 88 ? -9.600 -8.198 3.854 1.00 97.75 88 ILE A N 1
ATOM 632 C CA . ILE A 1 88 ? -10.481 -9.353 3.602 1.00 97.75 88 ILE A CA 1
ATOM 633 C C . ILE A 1 88 ? -11.096 -9.861 4.916 1.00 97.75 88 ILE A C 1
ATOM 635 O O . ILE A 1 88 ? -10.394 -10.235 5.855 1.00 97.75 88 ILE A O 1
ATOM 639 N N . GLY A 1 89 ? -12.432 -9.861 4.985 1.00 97.06 89 GLY A N 1
ATOM 640 C CA . GLY A 1 89 ? -13.193 -10.306 6.158 1.00 97.06 89 GLY A CA 1
ATOM 641 C C . GLY A 1 89 ? -13.134 -9.370 7.373 1.00 97.06 89 GLY A C 1
ATOM 642 O O . GLY A 1 89 ? -13.694 -9.704 8.414 1.00 97.06 89 GLY A O 1
ATOM 643 N N . ARG A 1 90 ? -12.470 -8.210 7.266 1.00 97.44 90 ARG A N 1
ATOM 644 C CA . ARG A 1 90 ? -12.277 -7.240 8.362 1.00 97.44 90 ARG A CA 1
ATOM 645 C C . ARG A 1 90 ? -12.646 -5.802 7.982 1.00 97.44 90 ARG A C 1
ATOM 647 O O . ARG A 1 90 ? -12.353 -4.880 8.738 1.00 97.44 90 ARG A O 1
ATOM 654 N N . GLU A 1 91 ? -13.313 -5.595 6.850 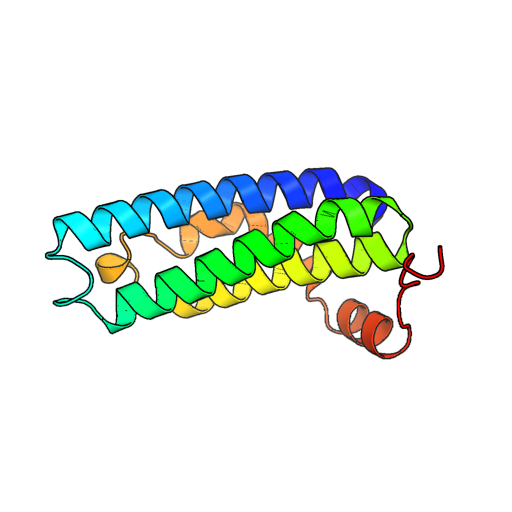1.00 97.94 91 GLU A N 1
ATOM 655 C CA . GLU A 1 91 ? -13.642 -4.268 6.303 1.00 97.94 91 GLU A CA 1
ATOM 656 C C . GLU A 1 91 ? -14.366 -3.353 7.308 1.00 97.94 91 GLU A C 1
ATOM 658 O O . GLU A 1 91 ? -14.052 -2.169 7.404 1.00 97.94 91 GLU A O 1
ATOM 663 N N . GLU A 1 92 ? -15.284 -3.891 8.121 1.00 96.50 92 GLU A N 1
ATOM 664 C CA . GLU A 1 92 ? -15.996 -3.120 9.155 1.00 96.50 92 GLU A CA 1
ATOM 665 C C . GLU A 1 92 ? -15.059 -2.614 10.266 1.00 96.50 92 GLU A C 1
ATOM 667 O O . GLU A 1 92 ? -15.177 -1.474 10.729 1.00 96.50 92 GLU A O 1
ATOM 672 N N . THR A 1 93 ? -14.101 -3.448 10.681 1.00 96.44 93 THR A N 1
ATOM 673 C CA . THR A 1 93 ? -13.082 -3.085 11.673 1.00 96.44 93 THR A CA 1
ATOM 674 C C . THR A 1 93 ? -12.176 -1.979 11.138 1.00 96.44 93 THR A C 1
ATOM 676 O O . THR A 1 93 ? -11.875 -1.034 11.863 1.00 96.44 93 THR A O 1
ATOM 679 N N . TRP A 1 94 ? -11.795 -2.059 9.862 1.00 98.06 94 TRP A N 1
ATOM 680 C CA . TRP A 1 94 ? -10.948 -1.061 9.205 1.00 98.06 94 TRP A CA 1
ATOM 681 C C . TRP A 1 94 ? -11.692 0.221 8.817 1.00 98.06 94 TRP A C 1
ATOM 683 O O . TRP A 1 94 ? -11.075 1.279 8.718 1.00 98.06 94 TRP A O 1
ATOM 693 N N . GLY A 1 95 ? -13.004 0.146 8.581 1.00 97.62 95 GLY A N 1
ATOM 694 C CA . GLY A 1 95 ? -13.762 1.236 7.964 1.00 97.62 95 GLY A CA 1
ATOM 695 C C . GLY A 1 95 ? -13.358 1.500 6.508 1.00 97.62 95 GLY A C 1
ATOM 696 O O . GLY A 1 95 ? -13.567 2.605 6.009 1.00 97.62 95 GLY A O 1
ATOM 697 N N . VAL A 1 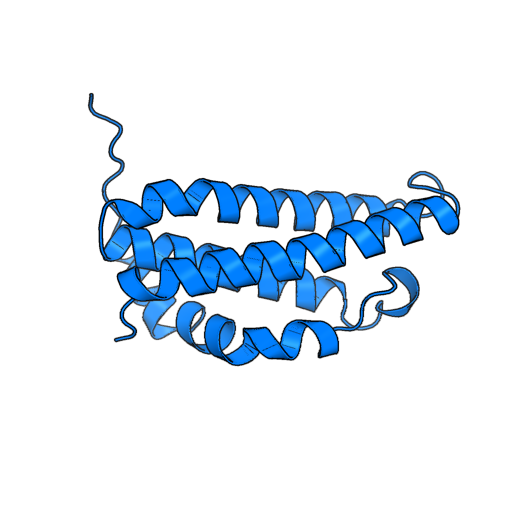96 ? -12.757 0.506 5.848 1.00 98.38 96 VAL A N 1
ATOM 698 C CA . VAL A 1 96 ? -12.290 0.548 4.456 1.00 98.38 96 VAL A CA 1
ATOM 699 C C . VAL A 1 96 ? -12.688 -0.762 3.790 1.00 98.38 96 VAL A C 1
ATOM 701 O O . VAL A 1 96 ? -12.463 -1.835 4.352 1.00 98.38 96 VAL A O 1
ATOM 704 N N . ARG A 1 97 ? -13.274 -0.678 2.598 1.00 98.25 97 ARG A N 1
ATOM 705 C CA . ARG A 1 97 ? -13.640 -1.837 1.782 1.00 98.25 97 ARG A CA 1
ATOM 706 C C . ARG A 1 97 ? -12.537 -2.174 0.787 1.00 98.25 97 ARG A C 1
ATOM 708 O O . ARG A 1 97 ? -11.961 -1.279 0.174 1.00 98.25 97 ARG A O 1
ATOM 715 N N . VAL A 1 98 ? -12.328 -3.461 0.526 1.00 98.12 98 VAL A N 1
ATOM 716 C CA . VAL A 1 98 ? -11.442 -3.974 -0.531 1.00 98.12 98 VAL A CA 1
ATOM 717 C C . VAL A 1 98 ? -11.838 -3.394 -1.889 1.00 98.12 98 VAL A C 1
ATOM 719 O O . VAL A 1 98 ? -10.974 -3.044 -2.683 1.00 98.12 98 VAL A O 1
ATOM 722 N N . SER A 1 99 ? -13.139 -3.203 -2.142 1.00 98.06 99 SER A N 1
ATOM 723 C CA . SER A 1 99 ? -13.632 -2.607 -3.392 1.00 98.06 99 SER A CA 1
ATOM 724 C C . SER A 1 99 ? -13.087 -1.198 -3.662 1.00 98.06 99 SER A C 1
ATOM 726 O O . SER A 1 99 ? -13.048 -0.775 -4.812 1.00 98.06 99 SER A O 1
ATOM 728 N N . GLU A 1 100 ? -12.691 -0.455 -2.621 1.00 98.38 100 GLU A N 1
ATOM 729 C CA . GLU A 1 100 ? -12.096 0.885 -2.761 1.00 98.38 100 GLU A CA 1
ATOM 730 C C . GLU A 1 100 ? -10.670 0.838 -3.334 1.00 98.38 100 GLU A C 1
ATOM 732 O O . GLU A 1 100 ? -10.147 1.874 -3.717 1.00 98.38 100 GLU A O 1
ATOM 737 N N . LEU A 1 101 ? -10.051 -0.346 -3.425 1.00 98.31 101 LEU A N 1
ATOM 738 C CA . LEU A 1 101 ? -8.753 -0.552 -4.077 1.00 98.31 101 LEU A CA 1
ATOM 739 C C . LEU A 1 101 ? -8.878 -0.951 -5.556 1.00 98.31 101 LEU A C 1
ATOM 741 O O . LEU A 1 101 ? -7.864 -1.005 -6.246 1.00 98.31 101 LEU A O 1
ATOM 745 N N . SER A 1 102 ? -10.095 -1.208 -6.053 1.00 97.19 102 SER A N 1
ATOM 746 C CA . SER A 1 102 ? -10.314 -1.774 -7.397 1.00 97.19 102 SER A CA 1
ATOM 747 C C . SER A 1 102 ? -9.822 -0.887 -8.545 1.00 97.19 102 SER A C 1
ATOM 749 O O . SER A 1 102 ? -9.453 -1.383 -9.608 1.00 97.19 102 SER A O 1
ATOM 751 N N . GLU A 1 103 ? -9.739 0.429 -8.337 1.00 96.69 103 GLU A N 1
ATOM 752 C CA . GLU A 1 103 ? -9.146 1.347 -9.316 1.00 96.69 103 GLU A CA 1
ATOM 753 C C . GLU A 1 103 ? -7.648 1.075 -9.565 1.00 96.69 103 GLU A C 1
ATOM 755 O O . GLU A 1 103 ? -7.124 1.426 -10.623 1.00 96.69 103 GLU A O 1
ATOM 760 N N . PHE A 1 104 ? -6.968 0.387 -8.640 1.00 98.19 104 PHE A N 1
ATOM 761 C CA . PHE A 1 104 ? -5.556 0.016 -8.748 1.00 98.19 104 PHE A CA 1
ATOM 762 C C . PHE A 1 104 ? -5.339 -1.406 -9.281 1.00 98.19 104 PHE A C 1
ATOM 764 O O . PHE A 1 104 ? -4.190 -1.788 -9.513 1.00 98.19 104 PHE A O 1
ATOM 771 N N . ASP A 1 105 ? -6.400 -2.183 -9.532 1.00 97.81 105 ASP A N 1
ATOM 772 C CA . ASP A 1 105 ? -6.303 -3.595 -9.933 1.00 97.81 105 ASP A CA 1
ATOM 773 C C . ASP A 1 105 ? -5.442 -3.786 -11.184 1.00 97.81 105 ASP A C 1
ATOM 775 O O . ASP A 1 105 ? -4.625 -4.703 -11.248 1.00 97.81 105 ASP A O 1
ATOM 779 N N . ALA A 1 106 ? -5.571 -2.894 -12.172 1.00 97.75 106 ALA A N 1
ATOM 780 C CA . ALA A 1 106 ? -4.768 -2.953 -13.390 1.00 97.75 106 ALA A CA 1
ATOM 781 C C . ALA A 1 106 ? -3.267 -2.780 -13.098 1.00 97.75 106 ALA A C 1
ATOM 783 O O . ALA A 1 106 ? -2.447 -3.531 -13.627 1.00 97.75 106 ALA A O 1
ATOM 784 N N . PHE A 1 107 ? -2.911 -1.831 -12.226 1.00 98.25 107 PHE A N 1
ATOM 785 C CA . PHE A 1 107 ? -1.527 -1.593 -11.817 1.00 98.25 107 PHE A CA 1
ATOM 786 C C . PHE A 1 107 ? -0.974 -2.790 -11.035 1.00 98.2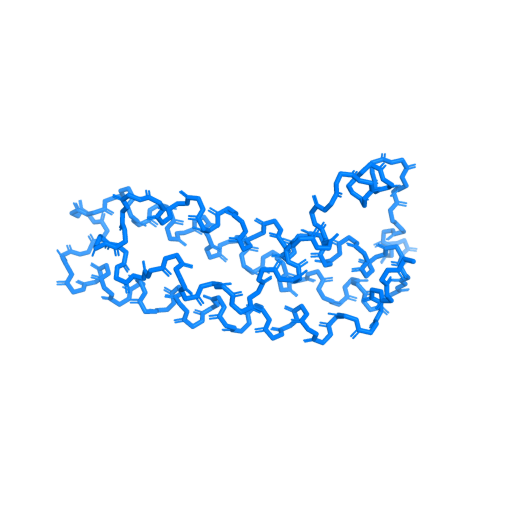5 107 PHE A C 1
ATOM 788 O O . PHE A 1 107 ? 0.110 -3.288 -11.344 1.00 98.25 107 PHE A O 1
ATOM 795 N N . VAL A 1 108 ? -1.746 -3.305 -10.072 1.00 98.50 108 VAL A N 1
ATOM 796 C CA . VAL A 1 108 ? -1.363 -4.471 -9.264 1.00 98.50 108 VAL A CA 1
ATOM 797 C C . VAL A 1 108 ? -1.180 -5.710 -10.136 1.00 98.50 108 VAL A C 1
ATOM 799 O O . VAL A 1 108 ? -0.179 -6.410 -9.997 1.00 98.50 108 VAL A O 1
ATOM 802 N N . ASN A 1 109 ? -2.101 -5.957 -11.068 1.00 98.06 109 ASN A N 1
ATOM 803 C CA . ASN A 1 109 ? -2.036 -7.085 -11.993 1.00 98.06 109 ASN A CA 1
ATOM 804 C C . ASN A 1 109 ? -0.765 -7.050 -12.853 1.00 98.06 109 ASN A C 1
ATOM 806 O O . ASN A 1 109 ? -0.103 -8.070 -13.006 1.00 98.06 109 ASN A O 1
ATOM 810 N N . ILE A 1 110 ? -0.392 -5.877 -13.375 1.00 97.69 110 ILE A N 1
ATOM 811 C CA . ILE A 1 110 ? 0.821 -5.716 -14.189 1.00 97.69 110 ILE A CA 1
ATOM 812 C C . ILE A 1 110 ? 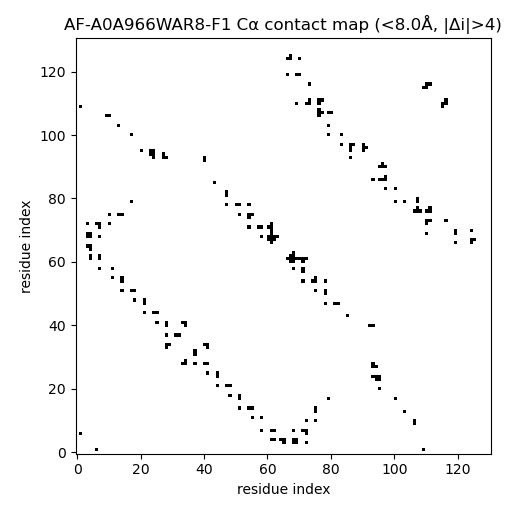2.078 -5.960 -13.350 1.00 97.69 110 ILE A C 1
ATOM 814 O O . ILE A 1 110 ? 2.926 -6.769 -13.720 1.00 97.69 110 ILE A O 1
ATOM 818 N N . TYR A 1 111 ? 2.216 -5.264 -12.222 1.00 97.75 111 TYR A N 1
ATOM 819 C CA . TYR A 1 111 ? 3.489 -5.193 -11.499 1.00 97.75 111 TYR A CA 1
ATOM 820 C C . TYR A 1 111 ? 3.713 -6.319 -10.491 1.00 97.75 111 TYR A C 1
ATOM 822 O O . TYR A 1 111 ? 4.828 -6.495 -10.002 1.00 97.75 111 TYR A O 1
ATOM 830 N N . ARG A 1 112 ? 2.685 -7.132 -10.236 1.00 97.31 112 ARG A N 1
ATOM 831 C CA . ARG A 1 112 ? 2.809 -8.407 -9.522 1.00 97.31 112 ARG A CA 1
ATOM 832 C C . ARG A 1 112 ? 2.687 -9.630 -10.424 1.00 97.31 112 ARG A C 1
ATOM 834 O O . ARG A 1 112 ? 2.626 -10.749 -9.911 1.00 97.31 112 ARG A O 1
ATOM 841 N N . ALA A 1 113 ? 2.652 -9.440 -11.742 1.00 97.31 113 ALA A N 1
ATOM 842 C CA . ALA A 1 113 ? 2.656 -10.552 -12.677 1.00 97.31 113 ALA A CA 1
ATOM 843 C C . ALA A 1 113 ? 3.888 -11.449 -12.420 1.00 97.31 113 ALA A C 1
ATOM 845 O O . ALA A 1 113 ? 4.995 -10.920 -12.237 1.00 97.31 113 ALA A O 1
ATOM 846 N N . PRO A 1 114 ? 3.739 -12.789 -12.389 1.00 96.56 114 PRO A N 1
ATOM 847 C CA . PRO A 1 114 ? 4.842 -13.703 -12.090 1.00 96.56 114 PRO A CA 1
ATOM 848 C C . PRO A 1 114 ? 6.084 -13.468 -12.955 1.00 96.56 114 PRO A C 1
ATOM 850 O O . PRO A 1 114 ? 7.204 -13.523 -12.455 1.00 96.56 114 PRO A O 1
ATOM 853 N N . GLU A 1 115 ? 5.897 -13.154 -14.236 1.00 94.88 115 GLU A N 1
ATOM 854 C CA . GLU A 1 115 ? 6.967 -12.840 -15.179 1.00 94.88 115 GLU A CA 1
ATOM 855 C C . GLU A 1 115 ? 7.742 -11.564 -14.814 1.00 94.88 115 GLU A C 1
ATOM 857 O O . GLU A 1 115 ? 8.965 -11.529 -14.965 1.00 94.88 115 GLU A O 1
ATOM 862 N N . VAL A 1 116 ? 7.068 -10.541 -14.278 1.00 94.50 116 VAL A N 1
ATOM 863 C CA . VAL A 1 116 ? 7.713 -9.304 -13.816 1.00 94.50 116 VAL A CA 1
ATOM 864 C C . VAL A 1 116 ? 8.548 -9.602 -12.577 1.00 94.50 116 VAL A C 1
ATOM 866 O O . VAL A 1 116 ? 9.741 -9.299 -12.558 1.00 94.50 116 VAL A O 1
ATOM 869 N N . LEU A 1 117 ? 7.971 -10.275 -11.580 1.00 94.50 117 LEU A N 1
ATOM 870 C CA . LEU A 1 117 ? 8.682 -10.620 -10.346 1.00 94.50 117 LEU A CA 1
ATOM 871 C C . LEU A 1 117 ? 9.876 -11.551 -10.610 1.00 94.50 117 LEU A C 1
ATOM 873 O O . LEU A 1 117 ? 10.959 -11.342 -10.060 1.00 94.50 117 LEU A O 1
ATOM 877 N N . ALA A 1 118 ? 9.719 -12.532 -11.502 1.00 93.88 118 ALA A N 1
ATOM 878 C CA . ALA A 1 118 ? 10.805 -13.417 -11.911 1.00 93.88 118 ALA A CA 1
ATOM 879 C C . ALA A 1 118 ? 11.953 -12.650 -12.591 1.00 93.88 118 ALA A C 1
ATOM 881 O O . ALA A 1 118 ? 13.121 -12.949 -12.341 1.00 93.88 118 ALA A O 1
ATOM 882 N N . SER A 1 119 ? 11.642 -11.637 -13.409 1.00 91.31 119 SER A N 1
ATOM 883 C CA . SER A 1 119 ? 12.667 -10.805 -14.054 1.00 91.31 119 SER A CA 1
ATOM 884 C C . SER A 1 119 ? 13.501 -10.001 -13.047 1.00 91.31 119 SER A C 1
ATOM 886 O O . SER A 1 119 ? 14.721 -9.893 -13.202 1.00 91.31 119 SER A O 1
ATOM 888 N N . LEU A 1 120 ? 12.866 -9.506 -11.977 1.00 91.56 120 LEU A N 1
ATOM 889 C CA . LEU A 1 120 ? 13.523 -8.754 -10.906 1.00 91.56 120 LEU A CA 1
ATOM 890 C C . LEU A 1 120 ? 14.394 -9.649 -10.018 1.00 91.56 120 LEU A C 1
ATOM 892 O O . LEU A 1 120 ? 15.456 -9.225 -9.572 1.00 91.56 120 LEU A O 1
ATOM 896 N N . ALA A 1 121 ? 14.000 -10.908 -9.809 1.00 89.75 121 ALA A N 1
ATOM 897 C CA . ALA A 1 121 ? 14.802 -11.864 -9.045 1.00 89.75 121 ALA A CA 1
ATOM 898 C C . ALA A 1 121 ? 16.160 -12.170 -9.707 1.00 89.75 121 ALA A C 1
ATOM 900 O O . ALA A 1 121 ? 17.132 -12.473 -9.016 1.00 89.75 121 ALA A O 1
ATOM 901 N N . ALA A 1 122 ? 16.236 -12.083 -11.038 1.00 87.38 122 ALA A N 1
ATOM 902 C CA . ALA A 1 122 ? 17.457 -12.334 -11.801 1.00 87.38 122 ALA A CA 1
ATOM 903 C C . ALA A 1 122 ? 18.339 -11.085 -11.993 1.00 87.38 122 ALA A C 1
ATOM 905 O O . ALA A 1 122 ? 19.494 -11.218 -12.398 1.00 87.38 122 ALA A O 1
ATOM 906 N N . THR A 1 123 ? 17.820 -9.883 -11.714 1.00 83.31 123 THR A N 1
ATOM 907 C CA . THR A 1 123 ? 18.502 -8.613 -12.004 1.00 83.31 123 THR A CA 1
ATOM 908 C C . THR A 1 123 ? 18.483 -7.699 -10.786 1.00 83.31 123 THR A C 1
ATOM 910 O O . THR A 1 123 ? 17.486 -7.039 -10.505 1.00 83.31 123 THR A O 1
ATOM 913 N N . ALA A 1 124 ? 19.614 -7.600 -10.088 1.00 79.06 124 ALA A N 1
ATOM 914 C CA . ALA A 1 124 ? 19.777 -6.575 -9.064 1.00 79.06 124 ALA A CA 1
ATOM 915 C C . ALA A 1 124 ? 19.867 -5.191 -9.735 1.00 79.06 124 ALA A C 1
ATOM 917 O O . ALA A 1 124 ? 20.761 -4.954 -10.550 1.00 79.06 124 ALA A O 1
ATOM 918 N N . GLY A 1 125 ? 18.944 -4.284 -9.402 1.00 80.75 125 GLY A N 1
ATOM 919 C CA . GLY A 1 125 ? 19.002 -2.895 -9.857 1.00 80.75 125 GLY A CA 1
ATOM 920 C C . GLY A 1 125 ? 20.266 -2.183 -9.342 1.00 80.75 125 GLY A C 1
ATOM 921 O O . GLY A 1 125 ? 20.724 -2.483 -8.232 1.00 80.75 125 GLY A O 1
ATOM 922 N N . PRO A 1 126 ? 20.856 -1.242 -10.107 1.00 87.81 126 PRO A N 1
ATOM 923 C CA . PRO A 1 126 ? 21.983 -0.440 -9.636 1.00 87.81 126 PRO A CA 1
ATOM 924 C C . PRO A 1 126 ? 21.659 0.250 -8.307 1.00 87.81 126 PRO A C 1
ATOM 926 O O . PRO A 1 126 ? 20.558 0.756 -8.118 1.00 87.81 126 PRO A O 1
ATOM 929 N N . ARG A 1 127 ? 22.608 0.272 -7.363 1.00 86.69 127 ARG A N 1
ATOM 930 C CA . ARG A 1 127 ? 22.380 0.830 -6.015 1.00 86.69 127 ARG A CA 1
ATOM 931 C C . ARG A 1 127 ? 22.394 2.359 -5.990 1.00 86.69 127 ARG A C 1
ATOM 933 O O . ARG A 1 127 ? 21.675 2.957 -5.199 1.00 86.69 127 ARG A O 1
ATOM 940 N N . HIS A 1 128 ? 23.203 2.987 -6.847 1.00 86.56 128 HIS A N 1
ATOM 941 C CA . HIS A 1 128 ? 23.438 4.440 -6.853 1.00 86.56 128 HIS A CA 1
ATOM 942 C C . HIS A 1 128 ? 23.952 4.987 -5.509 1.00 86.56 128 HIS A C 1
ATOM 944 O O . HIS A 1 128 ? 23.550 6.072 -5.093 1.00 86.56 128 HIS A O 1
ATOM 950 N N . LEU A 1 129 ? 24.811 4.216 -4.828 1.00 86.50 129 LEU A N 1
ATOM 951 C CA . LEU A 1 129 ? 25.370 4.542 -3.504 1.00 86.50 129 LEU A CA 1
ATOM 952 C C . LEU A 1 129 ? 26.896 4.743 -3.501 1.00 86.50 129 LEU A C 1
ATOM 954 O O . LEU A 1 129 ? 27.440 5.138 -2.478 1.00 86.50 129 LEU A O 1
ATOM 958 N N . ASP A 1 130 ? 27.583 4.469 -4.611 1.00 79.88 130 ASP A N 1
ATOM 959 C CA . ASP A 1 130 ? 29.053 4.445 -4.680 1.00 79.88 130 ASP A CA 1
ATOM 960 C C . ASP A 1 130 ? 29.654 5.846 -4.968 1.00 79.88 130 ASP A C 1
ATOM 962 O O . ASP A 1 130 ? 30.526 5.987 -5.823 1.00 79.88 130 ASP A O 1
ATOM 966 N N . GLY A 1 131 ? 29.124 6.885 -4.309 1.00 61.00 131 GLY A N 1
ATOM 967 C CA . GLY A 1 131 ? 29.587 8.277 -4.435 1.00 61.00 131 GLY A CA 1
ATOM 968 C C . GLY A 1 131 ? 30.964 8.544 -3.837 1.00 61.00 131 GLY A C 1
ATOM 969 O O . GLY A 1 131 ? 31.369 7.807 -2.910 1.00 61.00 131 GLY A O 1
#

Nearest PDB structures (foldseek):
  3nf4-assembly1_A-2  TM=7.386E-01  e=8.394E-01  Mycolicibacterium thermoresistibile

pLDDT: mean 95.05, std 7.24, range [53.28, 98.81]

Sequence (131 aa):
MADSAKDLTTAANVIEGVGALLVRATKRLAESGGPEKHQVLAYDLAHSSAALETARSLLDYGAKGGVEATIACAFVADMVHDFATRLIGREETWGVRVSELSEFDAFVNIYRAPEVLASLAATAGPRHLDG

Mean predicted aligned error: 3.36 Å

Foldseek 3Di:
DPQLLVCLVVLVVLLVLVVVLLVQLQVLQVVVPHCVVVVVSVVLSVVLVVLSVVLVVLSVQLNPDRLSSLVSLLSSLVSLVSNLVVCVVCCVNRVHHSVSSVVCVVSNCVSVPPVSVVVNVVDDDDPPPPD

Secondary structure (DSSP, 8-state):
---HHHHHHHHHHHHHHHHHHHHHHHHHHHHTT-TTT-HHHHHHHHHHHHHHHHHHHHHHHHTT-HHHHHHHHHHHHHHHHHHHHHHTTTHHHHT--GGGGGGGHHHHHHHT-HHHHHHHHH-PPP-----